Protein AF-A0ABD4A9S3-F1 (afdb_monomer)

pLDDT: mean 77.36, std 16.0, range [39.5, 95.5]

Mean predicted aligned error: 15.4 Å

Secondary structure (DSSP, 8-state):
-HHHHHHHHHHHHHHHHHHHHHHS-TTEETTEE--HHHHT-HHHHHHHHHHHHHHHHHHHHHHHHHHHHHTTS-HHHHHHHHHHHHHHHHHHHHHHHHHHHHHHHHHHHHTTTTGGG-S-----GGGTT------THHHHHHHHHHHHHHHHHHHTGGGS-GGGSSS--

Radius of gyration: 25.05 Å; Cα contacts (8 Å, |Δi|>4): 69; chains: 1; bounding box: 58×31×71 Å

Sequence (169 aa):
MIYISMLLIFLPLVLITAITPYITRKTESFGITIPSDVYQHPTIAGFRKKYAFQSGLAGVLILVILGIAAGFTTDYLWTILYTVGIFVYILVAFIIYFQFHKKMKQLKEKENWKSKKKEVVAVDLSFYNKKLTYSNGWFLLPFIITVFSLLWTFWNYDRMPENYLCIIH

Structure (mmCIF, N/CA/C/O backbone):
data_AF-A0ABD4A9S3-F1
#
_entry.id   AF-A0ABD4A9S3-F1
#
loop_
_atom_site.group_PDB
_atom_site.id
_atom_site.type_symbol
_atom_site.label_atom_id
_atom_site.label_alt_id
_atom_site.label_comp_id
_atom_site.label_asym_id
_atom_site.label_entity_id
_atom_site.label_seq_id
_atom_site.pdbx_PDB_ins_code
_atom_site.Cartn_x
_atom_site.Cartn_y
_atom_site.Cartn_z
_atom_site.occupancy
_atom_site.B_iso_or_equiv
_atom_site.auth_seq_id
_atom_site.auth_comp_id
_atom_site.auth_asym_id
_atom_site.auth_atom_id
_atom_site.pdbx_PDB_model_num
ATOM 1 N N . MET A 1 1 ? 13.890 8.914 -17.029 1.00 80.31 1 MET A N 1
ATOM 2 C CA . MET A 1 1 ? 12.412 8.862 -17.101 1.00 80.31 1 MET A CA 1
ATOM 3 C C . MET A 1 1 ? 11.827 7.740 -16.245 1.00 80.31 1 MET A C 1
ATOM 5 O O . MET A 1 1 ? 10.991 8.039 -15.405 1.00 80.31 1 MET A O 1
ATOM 9 N N . ILE A 1 2 ? 12.316 6.499 -16.366 1.00 85.94 2 ILE A N 1
ATOM 10 C CA . ILE A 1 2 ? 11.756 5.307 -15.695 1.00 85.94 2 ILE A CA 1
ATOM 11 C C . ILE A 1 2 ? 11.619 5.419 -14.161 1.00 85.94 2 ILE A C 1
ATOM 13 O O . ILE A 1 2 ? 10.562 5.131 -13.604 1.00 85.94 2 ILE A O 1
ATOM 17 N N . TYR A 1 3 ? 12.640 5.946 -13.475 1.00 88.62 3 TYR A N 1
ATOM 18 C CA . TYR A 1 3 ? 12.617 6.146 -12.019 1.00 88.62 3 TYR A CA 1
ATOM 19 C C . TYR A 1 3 ? 11.593 7.197 -11.573 1.00 88.62 3 TYR A C 1
ATOM 21 O O . TYR A 1 3 ? 10.986 7.060 -10.513 1.00 88.62 3 TYR A O 1
ATOM 29 N N . ILE A 1 4 ? 11.370 8.230 -12.394 1.00 90.00 4 ILE A N 1
ATOM 30 C CA . ILE A 1 4 ? 10.406 9.297 -12.096 1.00 90.00 4 ILE A CA 1
ATOM 31 C C . ILE A 1 4 ? 8.988 8.735 -12.194 1.00 90.00 4 ILE A C 1
ATOM 33 O O . ILE A 1 4 ? 8.214 8.886 -11.253 1.00 90.00 4 ILE A O 1
ATOM 37 N N . SER A 1 5 ? 8.663 8.027 -13.282 1.00 87.06 5 SER A N 1
ATOM 38 C CA . SER A 1 5 ? 7.358 7.370 -13.437 1.00 87.06 5 SER A CA 1
ATOM 39 C C . SER A 1 5 ? 7.108 6.316 -12.356 1.00 87.06 5 SER A C 1
ATOM 41 O O . SER A 1 5 ? 6.004 6.244 -11.820 1.00 87.06 5 SER A O 1
ATOM 43 N N . MET A 1 6 ? 8.142 5.551 -11.983 1.00 89.44 6 MET A N 1
ATOM 44 C CA . MET A 1 6 ? 8.068 4.551 -10.915 1.00 89.44 6 MET A CA 1
ATOM 45 C C . MET A 1 6 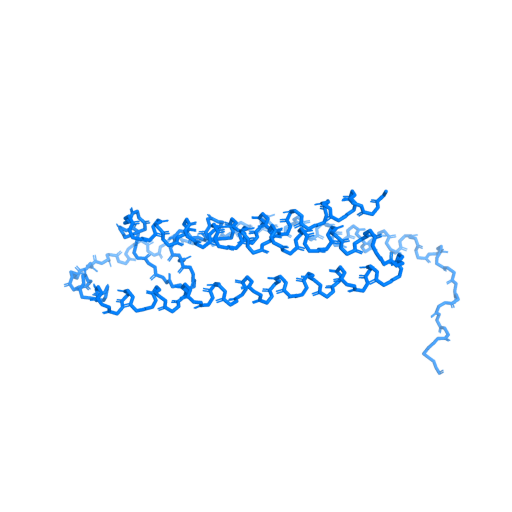? 7.635 5.180 -9.588 1.00 89.44 6 MET A C 1
ATOM 47 O O . MET A 1 6 ? 6.685 4.708 -8.963 1.00 89.44 6 MET A O 1
ATOM 51 N N . LEU A 1 7 ? 8.321 6.249 -9.169 1.00 91.88 7 LEU A N 1
ATOM 52 C CA . LEU A 1 7 ? 8.025 6.946 -7.919 1.00 91.88 7 LEU A CA 1
ATOM 53 C C . LEU A 1 7 ? 6.665 7.640 -7.971 1.00 91.88 7 LEU A C 1
ATOM 55 O O . LEU A 1 7 ? 5.904 7.542 -7.013 1.00 91.88 7 LEU A O 1
ATOM 59 N N . LEU A 1 8 ? 6.338 8.289 -9.090 1.00 92.44 8 LEU A N 1
ATOM 60 C CA . LEU A 1 8 ? 5.096 9.043 -9.238 1.00 92.44 8 LEU A CA 1
ATOM 61 C C . LEU A 1 8 ? 3.849 8.159 -9.095 1.00 92.44 8 LEU A C 1
ATOM 63 O O . LEU A 1 8 ? 2.854 8.608 -8.538 1.00 92.44 8 LEU A O 1
ATOM 67 N N . ILE A 1 9 ? 3.901 6.913 -9.570 1.00 90.94 9 ILE A N 1
ATOM 68 C CA . ILE A 1 9 ? 2.759 5.988 -9.527 1.00 90.94 9 ILE A CA 1
ATOM 69 C C . ILE A 1 9 ? 2.772 5.146 -8.245 1.00 90.94 9 ILE A C 1
ATOM 71 O O . ILE A 1 9 ? 1.739 4.975 -7.594 1.00 90.94 9 ILE A O 1
ATOM 75 N N . PHE A 1 10 ? 3.935 4.622 -7.850 1.00 91.75 10 PHE A N 1
ATOM 76 C CA . PHE A 1 10 ? 4.009 3.662 -6.748 1.00 91.75 10 PHE A CA 1
ATOM 77 C C . PHE A 1 10 ? 3.960 4.334 -5.372 1.00 91.75 10 PHE A C 1
ATOM 79 O O . PHE A 1 10 ? 3.383 3.784 -4.436 1.00 91.75 10 PHE A O 1
ATOM 86 N N . LEU A 1 11 ? 4.533 5.533 -5.224 1.00 90.94 11 LEU A N 1
ATOM 87 C CA . LEU A 1 11 ? 4.555 6.221 -3.934 1.00 90.94 11 LEU A CA 1
ATOM 88 C C . LEU A 1 11 ? 3.137 6.579 -3.448 1.00 90.94 11 LEU A C 1
ATOM 90 O O . LEU A 1 11 ? 2.819 6.230 -2.308 1.00 90.94 11 LEU A O 1
ATOM 94 N N . PRO A 1 12 ? 2.245 7.184 -4.264 1.00 92.38 12 PRO A N 1
ATOM 95 C CA . PRO A 1 12 ? 0.865 7.423 -3.848 1.00 92.38 12 PRO A CA 1
ATOM 96 C C . PRO A 1 12 ? 0.120 6.134 -3.506 1.00 92.38 12 PRO A C 1
ATOM 98 O O . PRO A 1 12 ? -0.638 6.120 -2.540 1.00 92.38 12 PRO A O 1
ATOM 101 N N . LEU A 1 13 ? 0.367 5.045 -4.244 1.00 92.12 13 LEU A N 1
ATOM 102 C CA . LEU A 1 13 ? -0.234 3.742 -3.963 1.00 92.12 13 LEU A CA 1
ATOM 103 C C . LEU A 1 13 ? 0.119 3.268 -2.547 1.00 92.12 13 LEU A C 1
ATOM 105 O O . LEU A 1 13 ? -0.780 2.941 -1.775 1.00 92.12 13 LEU A O 1
ATOM 109 N N . VAL A 1 14 ? 1.407 3.294 -2.185 1.00 92.00 14 VAL A N 1
ATOM 110 C CA . VAL A 1 14 ? 1.883 2.901 -0.847 1.00 92.00 14 VAL A CA 1
ATOM 111 C C . VAL A 1 14 ? 1.353 3.835 0.245 1.00 92.00 14 VAL A C 1
ATOM 113 O O . VAL A 1 14 ? 1.012 3.391 1.341 1.00 92.00 14 VAL A O 1
ATOM 116 N N . LEU A 1 15 ? 1.267 5.138 -0.032 1.00 90.88 15 LEU A N 1
ATOM 117 C CA . LEU A 1 15 ? 0.734 6.109 0.924 1.00 90.88 15 LEU A CA 1
ATOM 118 C C . LEU A 1 15 ? -0.757 5.875 1.189 1.00 90.88 15 LEU A C 1
ATOM 120 O O . LEU A 1 15 ? -1.175 5.822 2.346 1.00 90.88 15 LEU A O 1
ATOM 124 N N . ILE A 1 16 ? -1.560 5.684 0.140 1.00 89.12 16 ILE A N 1
ATOM 125 C CA . ILE A 1 16 ? -3.002 5.447 0.267 1.00 89.12 16 ILE A CA 1
ATOM 126 C C . ILE A 1 16 ? -3.267 4.162 1.061 1.00 89.12 16 ILE A C 1
ATOM 128 O O . ILE A 1 16 ? -4.058 4.178 2.009 1.00 89.12 16 ILE A O 1
ATOM 132 N N . THR A 1 17 ? -2.578 3.062 0.749 1.00 86.25 17 THR A N 1
ATOM 133 C CA . THR A 1 17 ? -2.739 1.782 1.463 1.00 86.25 17 THR A CA 1
ATOM 134 C C . THR A 1 17 ? -2.271 1.863 2.919 1.00 86.25 17 THR A C 1
ATOM 136 O O . THR A 1 17 ? -2.921 1.293 3.799 1.00 86.25 17 THR A O 1
ATOM 139 N N . ALA A 1 18 ? -1.192 2.600 3.210 1.00 86.62 18 ALA A N 1
ATOM 140 C CA . ALA A 1 18 ? -0.679 2.777 4.569 1.00 86.62 18 ALA A CA 1
ATOM 141 C C . ALA A 1 18 ? -1.590 3.660 5.438 1.00 86.62 18 ALA A C 1
ATOM 143 O O . ALA A 1 18 ? -1.747 3.391 6.633 1.00 86.62 18 ALA A O 1
ATOM 144 N N . ILE A 1 19 ? -2.216 4.686 4.849 1.00 85.44 19 ILE A N 1
ATOM 145 C CA . ILE A 1 19 ? -3.111 5.622 5.549 1.00 85.44 19 ILE A CA 1
ATOM 146 C C . ILE A 1 19 ? -4.567 5.108 5.566 1.00 85.44 19 ILE A C 1
ATOM 148 O O . ILE A 1 19 ? -5.373 5.562 6.375 1.00 85.44 19 ILE A O 1
ATOM 152 N N . THR A 1 20 ? -4.909 4.084 4.775 1.00 84.06 20 THR A N 1
ATOM 153 C CA . THR A 1 20 ? -6.233 3.420 4.755 1.00 84.06 20 THR A CA 1
ATOM 154 C C . THR A 1 20 ? -6.883 3.206 6.140 1.00 84.06 20 THR A C 1
ATOM 156 O O . THR A 1 20 ? -8.046 3.592 6.305 1.00 84.06 20 THR A O 1
ATOM 159 N N . PRO A 1 21 ? -6.203 2.674 7.182 1.00 75.25 21 PRO A N 1
ATOM 160 C CA . PRO A 1 21 ? -6.815 2.492 8.508 1.00 75.25 21 PRO A CA 1
ATOM 161 C C . PRO A 1 21 ? -7.103 3.799 9.270 1.00 75.25 21 PRO A C 1
ATOM 163 O O . PRO A 1 21 ? -7.759 3.763 10.310 1.00 75.25 21 PRO A O 1
ATOM 166 N N . TYR A 1 22 ? -6.590 4.937 8.800 1.00 72.00 22 TYR A N 1
ATOM 167 C CA . TYR A 1 22 ? -6.860 6.270 9.342 1.00 72.00 22 TYR A CA 1
ATOM 168 C C . TYR A 1 22 ? -7.947 7.012 8.554 1.00 72.00 22 TYR A C 1
ATOM 170 O O . TYR A 1 22 ? -8.634 7.851 9.131 1.00 72.00 22 TYR A O 1
ATOM 178 N N . ILE A 1 23 ? -8.110 6.693 7.263 1.00 69.62 23 ILE A N 1
ATOM 179 C CA . ILE A 1 23 ? -9.169 7.244 6.399 1.00 69.62 23 ILE A CA 1
ATOM 180 C C . ILE A 1 23 ? -10.500 6.525 6.644 1.00 69.62 23 ILE A C 1
ATOM 182 O O . ILE A 1 23 ? -11.561 7.148 6.609 1.00 69.62 23 ILE A O 1
ATOM 186 N N . THR A 1 24 ? -10.454 5.220 6.929 1.00 67.69 24 THR A N 1
ATOM 187 C CA . THR A 1 24 ? -11.654 4.431 7.240 1.00 67.69 24 THR A CA 1
ATOM 188 C C . THR A 1 24 ? -12.335 4.980 8.500 1.00 67.69 24 THR A C 1
ATOM 190 O O . THR A 1 24 ? -11.669 5.387 9.456 1.00 67.69 24 THR A O 1
ATOM 193 N N . ARG A 1 25 ? -13.677 5.024 8.495 1.00 58.16 25 ARG A N 1
ATOM 194 C CA . ARG A 1 25 ? -14.496 5.590 9.581 1.00 58.16 25 ARG A CA 1
ATOM 195 C C . ARG A 1 25 ? -14.036 5.082 10.950 1.00 58.16 25 ARG A C 1
ATOM 197 O O . ARG A 1 25 ? -13.868 3.888 11.152 1.00 58.16 25 ARG A O 1
ATOM 204 N N . LYS A 1 26 ? -13.935 5.986 11.933 1.00 59.12 26 LYS A N 1
ATOM 205 C CA . LYS A 1 26 ? -13.454 5.685 13.301 1.00 59.12 26 LYS A CA 1
ATOM 206 C C . LYS A 1 26 ? -14.233 4.559 14.004 1.00 59.12 26 LYS A C 1
ATOM 208 O O . LYS A 1 26 ? -13.702 3.902 14.890 1.00 59.12 26 LYS A O 1
ATOM 213 N N . THR A 1 27 ? -15.483 4.334 13.610 1.00 58.25 27 THR A N 1
ATOM 214 C CA . THR A 1 27 ? -16.358 3.281 14.144 1.00 58.25 27 THR A CA 1
ATOM 215 C C . THR A 1 27 ? -16.107 1.902 13.528 1.00 58.25 27 THR A C 1
ATOM 217 O O . THR A 1 27 ? -16.643 0.919 14.032 1.00 58.25 27 THR A O 1
ATOM 220 N N . GLU A 1 28 ? -15.293 1.808 12.473 1.00 59.34 28 GLU A N 1
ATOM 221 C CA . GLU A 1 28 ? -14.951 0.581 11.750 1.00 59.34 28 GLU A CA 1
ATOM 222 C C . GLU A 1 28 ? -13.433 0.486 11.572 1.00 59.34 28 GLU A C 1
ATOM 224 O O . GLU A 1 28 ? -12.846 1.037 10.644 1.00 59.34 28 GLU A O 1
ATOM 229 N N . SER A 1 29 ? -12.768 -0.232 12.475 1.00 68.12 29 SER A N 1
ATOM 230 C CA . SER A 1 29 ? -11.331 -0.482 12.353 1.00 68.12 29 SER A CA 1
ATOM 231 C C . SER A 1 29 ? -11.122 -1.866 11.756 1.00 68.12 29 SER A C 1
ATOM 233 O O . SER A 1 29 ? -11.600 -2.856 12.310 1.00 68.12 29 SER A O 1
ATOM 235 N N . PHE A 1 30 ? -10.425 -1.939 10.618 1.00 70.56 30 PHE A N 1
ATOM 236 C CA . PHE A 1 30 ? -10.155 -3.191 9.896 1.00 70.56 30 PHE A CA 1
ATOM 237 C C . PHE A 1 30 ? -11.423 -4.024 9.618 1.00 70.56 30 PHE A C 1
ATOM 239 O O . PHE A 1 30 ? -11.415 -5.242 9.780 1.00 70.56 30 PHE A O 1
ATOM 246 N N . GLY A 1 31 ? -12.540 -3.374 9.270 1.00 68.00 31 GLY A N 1
ATOM 247 C CA . GLY A 1 31 ? -13.818 -4.051 9.005 1.00 68.00 31 GLY A CA 1
ATOM 248 C C . GLY A 1 31 ? -14.521 -4.601 10.253 1.00 68.00 31 GLY A C 1
ATOM 249 O O . GLY A 1 31 ? -15.449 -5.397 10.141 1.00 68.00 31 GLY A O 1
ATOM 250 N N . ILE A 1 32 ? -14.083 -4.209 11.455 1.00 69.31 32 ILE A N 1
ATOM 251 C CA . ILE A 1 32 ? -14.718 -4.583 12.720 1.00 69.31 32 ILE A CA 1
ATOM 252 C C . ILE A 1 32 ? -15.279 -3.331 13.380 1.00 69.31 32 ILE A C 1
ATOM 254 O O . ILE A 1 32 ? -14.552 -2.372 13.633 1.00 69.31 32 ILE A O 1
ATOM 258 N N . THR A 1 33 ? -16.575 -3.357 13.694 1.00 70.19 33 THR A N 1
ATOM 259 C CA . THR A 1 33 ? -17.222 -2.281 14.448 1.00 70.19 33 THR A CA 1
ATOM 260 C C . THR A 1 33 ? -16.678 -2.229 15.873 1.00 70.19 33 THR A C 1
ATOM 262 O O . THR A 1 33 ? -16.719 -3.243 16.586 1.00 70.19 33 THR A O 1
ATOM 265 N N . ILE A 1 34 ? -16.192 -1.054 16.278 1.00 68.62 34 ILE A N 1
ATOM 266 C CA . ILE A 1 34 ? -15.595 -0.794 17.597 1.00 68.62 34 ILE A CA 1
ATOM 267 C C . ILE A 1 34 ? -16.394 0.306 18.300 1.00 68.62 34 ILE A C 1
ATOM 269 O O . ILE A 1 34 ? -16.742 1.293 17.645 1.00 68.62 34 ILE A O 1
ATOM 273 N N . PRO A 1 35 ? -16.680 0.175 19.611 1.00 66.44 35 PRO A N 1
ATOM 274 C CA . PRO A 1 35 ? -17.248 1.273 20.386 1.00 66.44 35 PRO A CA 1
ATOM 275 C C . PRO A 1 35 ? -16.333 2.505 20.338 1.00 66.44 35 PRO A C 1
ATOM 277 O O . PRO A 1 35 ? -15.106 2.372 20.383 1.00 66.44 35 PRO A O 1
ATOM 280 N N . SER A 1 36 ? -16.916 3.704 20.296 1.00 64.75 36 SER A N 1
ATOM 281 C CA . SER A 1 36 ? -16.177 4.979 20.311 1.00 64.75 36 SER A CA 1
ATOM 282 C C . SER A 1 36 ? -15.178 5.070 21.465 1.00 64.75 36 SER A C 1
ATOM 284 O O . SER A 1 36 ? -14.074 5.580 21.284 1.00 64.75 36 SER A O 1
ATOM 286 N N . ASP A 1 37 ? -15.531 4.489 22.609 1.00 64.62 37 ASP A N 1
ATOM 287 C CA . ASP A 1 37 ? -14.768 4.568 23.858 1.00 64.62 37 ASP A CA 1
ATOM 288 C C . ASP A 1 37 ? -13.486 3.724 23.812 1.00 64.62 37 ASP A C 1
ATOM 290 O O . ASP A 1 37 ? -12.520 3.990 24.522 1.00 64.62 37 ASP A O 1
ATOM 294 N N . VAL A 1 38 ? -13.443 2.720 22.929 1.00 66.81 38 VAL A N 1
ATOM 295 C CA . VAL A 1 38 ? -12.284 1.834 22.754 1.00 66.81 38 VAL A CA 1
ATOM 296 C C . VAL A 1 38 ? -11.420 2.291 21.572 1.00 66.81 38 VAL A C 1
ATOM 298 O O . VAL A 1 38 ? -10.262 1.903 21.472 1.00 66.81 38 VAL A O 1
ATOM 301 N N . TYR A 1 39 ? -11.907 3.185 20.703 1.00 66.31 39 TYR A N 1
ATOM 302 C CA . TYR A 1 39 ? -11.139 3.687 19.553 1.00 66.31 39 TYR A CA 1
ATOM 303 C C . TYR A 1 39 ? -9.813 4.361 19.950 1.00 66.31 39 TYR A C 1
ATOM 305 O O . TYR A 1 39 ? -8.812 4.250 19.233 1.00 66.31 39 TYR A O 1
ATOM 313 N N . GLN A 1 40 ? -9.796 5.047 21.096 1.00 67.69 40 GLN A N 1
ATOM 314 C CA . GLN A 1 40 ? -8.595 5.685 21.642 1.00 67.69 40 GLN A CA 1
ATOM 315 C C . GLN A 1 40 ? -7.723 4.730 22.469 1.00 67.69 40 GLN A C 1
ATOM 317 O O . GLN A 1 40 ? -6.643 5.123 22.904 1.00 67.69 40 GLN A O 1
ATOM 322 N N . HIS A 1 41 ? -8.142 3.474 22.661 1.00 76.06 41 HIS A N 1
ATOM 323 C CA . HIS A 1 41 ? -7.383 2.524 23.461 1.00 76.06 41 HIS A CA 1
ATOM 324 C C . HIS A 1 41 ? -5.983 2.311 22.852 1.00 76.06 41 HIS A C 1
ATOM 326 O O . HIS A 1 41 ? -5.870 2.045 21.643 1.00 76.06 41 HIS A O 1
ATOM 332 N N . PRO A 1 42 ? -4.905 2.380 23.659 1.00 74.75 42 PRO A N 1
ATOM 333 C CA . PRO A 1 42 ? -3.525 2.338 23.169 1.00 74.75 42 PRO A CA 1
ATOM 334 C C . PRO A 1 42 ? -3.222 1.088 22.331 1.00 74.75 42 PRO A C 1
ATOM 336 O O . PRO A 1 42 ? -2.474 1.155 21.356 1.00 74.75 42 PRO A O 1
ATOM 339 N N . THR A 1 43 ? -3.874 -0.039 22.626 1.00 76.06 43 THR A N 1
ATOM 340 C CA . THR A 1 43 ? -3.765 -1.291 21.855 1.00 76.06 43 THR A CA 1
ATOM 341 C C . THR A 1 43 ? -4.213 -1.140 20.395 1.00 76.06 43 THR A C 1
ATOM 343 O O . THR A 1 43 ? -3.519 -1.590 19.483 1.00 76.06 43 THR A O 1
ATOM 346 N N . ILE A 1 44 ? -5.343 -0.468 20.146 1.00 77.38 44 ILE A N 1
ATOM 347 C CA . ILE A 1 44 ? -5.911 -0.302 18.796 1.00 77.38 44 ILE A CA 1
ATOM 348 C C . ILE A 1 44 ? -5.137 0.767 18.018 1.00 77.38 44 ILE A C 1
ATOM 350 O O . ILE A 1 44 ? -4.884 0.614 16.820 1.00 77.38 44 ILE A O 1
ATOM 354 N N . ALA A 1 45 ? -4.690 1.829 18.694 1.00 78.62 45 ALA A N 1
ATOM 355 C CA . ALA A 1 45 ? -3.744 2.784 18.121 1.00 78.62 45 ALA A CA 1
ATOM 356 C C . ALA A 1 45 ? -2.424 2.098 17.710 1.00 78.62 45 ALA A C 1
ATOM 358 O O . ALA A 1 45 ? -1.926 2.325 16.605 1.00 78.62 45 ALA A O 1
ATOM 359 N N . GLY A 1 46 ? -1.913 1.191 18.549 1.00 82.12 46 GLY A N 1
ATOM 360 C CA . GLY A 1 46 ? -0.719 0.396 18.272 1.00 82.12 46 GLY A CA 1
ATOM 361 C C . GLY A 1 46 ? -0.866 -0.512 17.051 1.00 82.12 46 GLY A C 1
ATOM 362 O O . GLY A 1 46 ? 0.056 -0.595 16.240 1.00 82.12 46 GLY A O 1
ATOM 363 N N . PHE A 1 47 ? -2.021 -1.154 16.862 1.00 84.19 47 PHE A N 1
ATOM 364 C CA . PHE A 1 47 ? -2.268 -1.978 15.676 1.00 84.19 47 PHE A CA 1
ATOM 365 C C . PHE A 1 47 ? -2.290 -1.175 14.377 1.00 84.19 47 PHE A C 1
ATOM 367 O O . PHE A 1 47 ? -1.691 -1.614 13.398 1.00 84.19 47 PHE A O 1
ATOM 374 N N . ARG A 1 48 ? -2.874 0.027 14.375 1.00 83.00 48 ARG A N 1
ATOM 375 C CA . ARG A 1 48 ? -2.845 0.915 13.201 1.00 83.00 48 ARG A CA 1
ATOM 376 C C . ARG A 1 48 ? -1.430 1.362 12.853 1.00 83.00 48 ARG A C 1
ATOM 378 O O . ARG A 1 48 ? -1.033 1.268 11.695 1.00 83.00 48 ARG A O 1
ATOM 385 N N . LYS A 1 49 ? -0.643 1.755 13.861 1.00 85.69 49 LYS A N 1
ATOM 386 C CA . LYS A 1 49 ? 0.760 2.147 13.662 1.00 85.69 49 LYS A CA 1
ATOM 387 C C . LYS A 1 49 ? 1.596 0.983 13.128 1.00 85.69 49 LYS A C 1
ATOM 389 O O . LYS A 1 49 ? 2.368 1.167 12.194 1.00 85.69 49 LYS A O 1
ATOM 394 N N . LYS A 1 50 ? 1.416 -0.222 13.684 1.00 88.62 50 LYS A N 1
ATOM 395 C CA . LYS A 1 50 ? 2.106 -1.433 13.210 1.00 88.62 50 LYS A CA 1
ATOM 396 C C . LYS A 1 50 ? 1.698 -1.803 11.785 1.00 88.62 50 LYS A C 1
ATOM 398 O O . LYS A 1 50 ? 2.576 -2.133 11.000 1.00 88.62 50 LYS A O 1
ATOM 403 N N . TYR A 1 51 ? 0.414 -1.710 11.439 1.00 89.12 51 TYR A N 1
ATOM 404 C CA . TYR A 1 51 ? -0.053 -1.932 10.070 1.00 89.12 51 TYR A CA 1
ATOM 405 C C . TYR A 1 51 ? 0.571 -0.933 9.090 1.00 89.12 51 TYR A C 1
ATOM 407 O O . TYR A 1 51 ? 1.103 -1.348 8.062 1.00 89.12 51 TYR A O 1
ATOM 415 N N . ALA A 1 52 ? 0.538 0.365 9.411 1.00 88.56 52 ALA A N 1
ATOM 416 C CA . ALA A 1 52 ? 1.084 1.406 8.543 1.00 88.56 52 ALA A CA 1
ATOM 417 C C . ALA A 1 52 ? 2.595 1.222 8.352 1.00 88.56 52 ALA A C 1
ATOM 419 O O . ALA A 1 52 ? 3.091 1.298 7.232 1.00 88.56 52 ALA A O 1
ATOM 420 N N . PHE A 1 53 ? 3.309 0.885 9.431 1.00 91.06 53 PHE A N 1
ATOM 421 C CA . PHE A 1 53 ? 4.734 0.578 9.376 1.00 91.06 53 PHE A CA 1
ATOM 422 C C . PHE A 1 53 ? 5.031 -0.671 8.536 1.00 91.06 53 PHE A C 1
ATOM 424 O O . PHE A 1 53 ? 5.894 -0.619 7.671 1.00 91.06 53 PHE A O 1
ATOM 431 N N . GLN A 1 54 ? 4.309 -1.778 8.740 1.00 90.75 54 GLN A N 1
ATOM 432 C CA . GLN A 1 54 ? 4.526 -3.017 7.982 1.00 90.75 54 GLN A CA 1
ATOM 433 C C . GLN A 1 54 ? 4.183 -2.862 6.497 1.00 90.75 54 GLN A C 1
ATOM 435 O O . GLN A 1 54 ? 4.946 -3.312 5.647 1.00 90.75 54 GLN A O 1
ATOM 440 N N . SER A 1 55 ? 3.076 -2.190 6.178 1.00 90.00 55 SER A N 1
ATOM 441 C CA . SER A 1 55 ? 2.649 -1.952 4.793 1.00 90.00 55 SER A CA 1
ATOM 442 C C . SER A 1 55 ? 3.574 -0.967 4.076 1.00 90.00 55 SER A C 1
ATOM 444 O O . SER A 1 55 ? 3.884 -1.157 2.900 1.00 90.00 55 SER A O 1
ATOM 446 N N . GLY A 1 56 ? 4.052 0.060 4.787 1.00 90.56 56 GLY A N 1
ATOM 447 C CA . GLY A 1 56 ? 5.053 0.997 4.281 1.00 90.56 56 GLY A CA 1
ATOM 448 C C . GLY A 1 56 ? 6.404 0.321 4.053 1.00 90.56 56 GLY A C 1
ATOM 449 O O . GLY A 1 56 ? 6.975 0.458 2.977 1.00 90.56 56 GLY A O 1
ATOM 450 N N . LEU A 1 57 ? 6.879 -0.477 5.015 1.00 93.88 57 LEU A N 1
ATOM 451 C CA . LEU A 1 57 ? 8.126 -1.234 4.891 1.00 93.88 57 LEU A CA 1
ATOM 452 C C . LEU A 1 57 ? 8.074 -2.216 3.713 1.00 93.88 57 LEU A C 1
ATOM 454 O O . LEU A 1 57 ? 9.015 -2.266 2.928 1.00 93.88 57 LEU A O 1
ATOM 458 N N . ALA A 1 58 ? 6.964 -2.941 3.544 1.00 93.38 58 ALA A N 1
ATOM 459 C CA . ALA A 1 58 ? 6.758 -3.810 2.386 1.00 93.38 58 ALA A CA 1
ATOM 460 C C . ALA A 1 58 ? 6.809 -3.026 1.061 1.00 93.38 58 ALA A C 1
ATOM 462 O O . ALA A 1 58 ? 7.437 -3.476 0.105 1.00 93.38 58 ALA A O 1
ATOM 463 N N . GLY A 1 59 ? 6.205 -1.833 1.020 1.00 93.00 59 GLY A N 1
ATOM 464 C CA . GLY A 1 59 ? 6.260 -0.946 -0.144 1.00 93.00 59 GLY A CA 1
ATOM 465 C C . GLY A 1 59 ? 7.680 -0.471 -0.462 1.00 93.00 59 GLY A C 1
ATOM 466 O O . GLY A 1 59 ? 8.098 -0.530 -1.615 1.00 93.00 59 GLY A O 1
ATOM 467 N N . VAL A 1 60 ? 8.448 -0.065 0.554 1.00 93.75 60 VAL A N 1
ATOM 468 C CA . VAL A 1 60 ? 9.853 0.351 0.394 1.00 93.75 60 VAL A CA 1
ATOM 469 C C . VAL A 1 60 ? 10.718 -0.804 -0.108 1.00 93.75 60 VAL A C 1
ATOM 471 O O . VAL A 1 60 ? 11.510 -0.609 -1.024 1.00 93.75 60 VAL A O 1
ATOM 474 N N . LEU A 1 61 ? 10.548 -2.013 0.433 1.00 95.06 61 LEU A N 1
ATOM 475 C CA . LEU A 1 61 ? 11.299 -3.188 -0.019 1.00 95.06 61 LEU A CA 1
ATOM 476 C C . LEU A 1 61 ? 11.035 -3.496 -1.496 1.00 95.06 61 LEU A C 1
ATOM 478 O O . LEU A 1 61 ? 11.980 -3.698 -2.256 1.00 95.06 61 LEU A O 1
ATOM 482 N N . ILE A 1 62 ? 9.770 -3.474 -1.921 1.00 93.38 62 ILE A N 1
ATOM 483 C CA . ILE A 1 62 ? 9.408 -3.704 -3.326 1.00 93.38 62 ILE A CA 1
ATOM 484 C C . ILE A 1 62 ? 9.959 -2.589 -4.224 1.00 93.38 62 ILE A C 1
ATOM 486 O O . ILE A 1 62 ? 10.503 -2.889 -5.283 1.00 93.38 62 ILE A O 1
ATOM 490 N N . LEU A 1 63 ? 9.904 -1.325 -3.790 1.00 92.88 63 LEU A N 1
ATOM 491 C CA . LEU A 1 63 ? 10.513 -0.207 -4.521 1.00 92.88 63 LEU A CA 1
ATOM 492 C C . LEU A 1 63 ? 12.016 -0.385 -4.727 1.00 92.88 63 LEU A C 1
ATOM 494 O O . LEU A 1 63 ? 12.506 -0.148 -5.827 1.00 92.88 63 LEU A O 1
ATOM 498 N N . VAL A 1 64 ? 12.744 -0.802 -3.690 1.00 93.56 64 VAL A N 1
ATOM 499 C CA . VAL A 1 64 ? 14.192 -1.034 -3.781 1.00 93.56 64 VAL A CA 1
ATOM 500 C C . VAL A 1 64 ? 14.487 -2.171 -4.758 1.00 93.56 64 VAL A C 1
ATOM 502 O O . VAL A 1 64 ? 15.348 -2.018 -5.620 1.00 93.56 64 VAL A O 1
ATOM 505 N N . ILE A 1 65 ? 13.737 -3.274 -4.687 1.00 93.56 65 ILE A N 1
ATOM 506 C CA . ILE A 1 65 ? 13.892 -4.414 -5.604 1.00 93.56 65 ILE A CA 1
ATOM 507 C C . ILE A 1 65 ? 13.637 -3.988 -7.058 1.00 93.56 65 ILE A C 1
ATOM 509 O O . ILE A 1 65 ? 14.450 -4.281 -7.933 1.00 93.56 65 ILE A O 1
ATOM 513 N N . LEU A 1 66 ? 12.545 -3.262 -7.321 1.00 92.56 66 LEU A N 1
ATOM 514 C CA . LEU A 1 66 ? 12.199 -2.780 -8.664 1.00 92.56 66 LEU A CA 1
ATOM 515 C C . LEU A 1 66 ? 13.185 -1.722 -9.179 1.00 92.56 66 LEU A C 1
ATOM 517 O O . LEU A 1 66 ? 13.477 -1.686 -10.376 1.00 92.56 66 LEU A O 1
ATOM 521 N N . GLY A 1 67 ? 13.720 -0.888 -8.284 1.00 91.94 67 GLY A N 1
ATOM 522 C CA . GLY A 1 67 ? 14.747 0.101 -8.599 1.00 91.94 67 GLY A CA 1
ATOM 523 C C . GLY A 1 67 ? 16.082 -0.539 -8.976 1.00 91.94 67 GLY A C 1
ATOM 524 O O . GLY A 1 67 ? 16.699 -0.114 -9.947 1.00 91.94 67 GLY A O 1
ATOM 525 N N . ILE A 1 68 ? 16.500 -1.593 -8.266 1.00 92.44 68 ILE A N 1
ATOM 526 C CA . ILE A 1 68 ? 17.692 -2.377 -8.624 1.00 92.44 68 ILE A CA 1
ATOM 527 C C . ILE A 1 68 ? 17.458 -3.089 -9.959 1.00 92.44 68 ILE A C 1
ATOM 529 O O . ILE A 1 68 ? 18.299 -2.995 -10.849 1.00 92.44 68 ILE A O 1
ATOM 533 N N . ALA A 1 69 ? 16.305 -3.744 -10.133 1.00 91.38 69 ALA A N 1
ATOM 534 C CA . ALA A 1 69 ? 15.965 -4.446 -11.370 1.00 91.38 69 ALA A CA 1
ATOM 535 C C . ALA A 1 69 ? 16.011 -3.519 -12.598 1.00 91.38 69 ALA A C 1
ATOM 537 O O . ALA A 1 69 ? 16.503 -3.933 -13.643 1.00 91.38 69 ALA A O 1
ATOM 538 N N . ALA A 1 70 ? 15.606 -2.250 -12.451 1.00 90.25 70 ALA A N 1
ATOM 539 C CA . ALA A 1 70 ? 15.672 -1.240 -13.511 1.00 90.25 70 ALA A CA 1
ATOM 540 C C . ALA A 1 70 ? 17.068 -1.058 -14.124 1.00 90.25 70 ALA A C 1
ATOM 542 O O . ALA A 1 70 ? 17.168 -0.725 -15.300 1.00 90.25 70 ALA A O 1
ATOM 543 N N . GLY A 1 71 ? 18.139 -1.278 -13.354 1.00 89.69 71 GLY A N 1
ATOM 544 C CA . GLY A 1 71 ? 19.514 -1.161 -13.846 1.00 89.69 71 GLY A CA 1
ATOM 545 C C . GLY A 1 71 ? 20.004 -2.364 -14.658 1.00 89.69 71 GLY A C 1
ATOM 546 O O . GLY A 1 71 ? 20.993 -2.240 -15.374 1.00 89.69 71 GLY A O 1
ATOM 547 N N . PHE A 1 72 ? 19.332 -3.516 -14.559 1.00 90.50 72 PHE A N 1
ATOM 548 C CA . PHE A 1 72 ? 19.777 -4.784 -15.155 1.00 90.50 72 PHE A CA 1
ATOM 549 C C . PHE A 1 72 ? 18.834 -5.325 -16.240 1.00 90.50 72 PHE A C 1
ATOM 551 O O . PHE A 1 72 ? 19.125 -6.358 -16.842 1.00 90.50 72 PHE A O 1
ATOM 558 N N . THR A 1 73 ? 17.705 -4.663 -16.495 1.00 90.88 73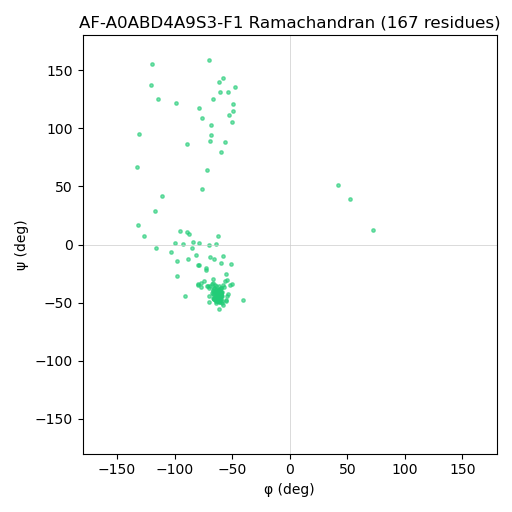 THR A N 1
ATOM 559 C CA . THR A 1 73 ? 16.670 -5.134 -17.428 1.00 90.88 73 THR A CA 1
ATOM 560 C C . THR A 1 73 ? 16.437 -4.156 -18.573 1.00 90.88 73 THR A C 1
ATOM 562 O O . THR A 1 73 ? 16.654 -2.959 -18.424 1.00 90.88 73 THR A O 1
ATOM 565 N N . THR A 1 74 ? 15.931 -4.653 -19.703 1.00 92.38 74 THR A N 1
ATOM 566 C CA . THR A 1 74 ? 15.427 -3.799 -20.789 1.00 92.38 74 THR A CA 1
ATOM 567 C C . THR A 1 74 ? 14.125 -3.103 -20.389 1.00 92.38 74 THR A C 1
ATOM 569 O O . THR A 1 74 ? 13.400 -3.601 -19.525 1.00 92.38 74 THR A O 1
ATOM 572 N N . ASP A 1 75 ? 13.784 -1.998 -21.060 1.00 88.88 75 ASP A N 1
ATOM 573 C CA . ASP A 1 75 ? 12.564 -1.223 -20.778 1.00 88.88 75 ASP A CA 1
ATOM 574 C C . ASP A 1 75 ? 11.293 -2.091 -20.802 1.00 88.88 75 ASP A C 1
ATOM 576 O O . ASP A 1 75 ? 10.461 -2.006 -19.902 1.00 88.88 75 ASP A O 1
ATOM 580 N N . TYR A 1 76 ? 11.176 -2.993 -21.784 1.00 90.50 76 TYR A N 1
ATOM 581 C CA . TYR A 1 76 ? 10.037 -3.910 -21.904 1.00 90.50 76 TYR A CA 1
ATOM 582 C C . TYR A 1 76 ? 9.919 -4.869 -20.710 1.00 90.50 76 TYR A C 1
ATOM 584 O O . TYR A 1 76 ? 8.848 -5.007 -20.114 1.00 90.50 76 TYR A O 1
ATOM 592 N N . LEU A 1 77 ? 11.025 -5.519 -20.330 1.00 92.88 77 LEU A N 1
ATOM 593 C CA . LEU A 1 77 ? 11.043 -6.437 -19.189 1.00 92.88 77 LEU A CA 1
ATOM 594 C C . LEU A 1 77 ? 10.783 -5.694 -17.878 1.00 92.88 77 LEU A C 1
ATOM 596 O O . LEU A 1 77 ? 10.065 -6.203 -17.015 1.00 92.88 77 LEU A O 1
ATOM 600 N N . TRP A 1 78 ? 11.307 -4.475 -17.747 1.00 93.06 78 TRP A N 1
ATOM 601 C CA . TRP A 1 78 ? 11.057 -3.637 -16.586 1.00 93.06 78 TRP A CA 1
ATOM 602 C C . TRP A 1 78 ? 9.575 -3.292 -16.439 1.00 93.06 78 TRP A C 1
ATOM 604 O O . TRP A 1 78 ? 9.036 -3.407 -15.342 1.00 93.06 78 TRP A O 1
ATOM 614 N N . THR A 1 79 ? 8.882 -2.932 -17.525 1.00 91.88 79 THR A N 1
ATOM 615 C CA . THR A 1 79 ? 7.439 -2.643 -17.485 1.00 91.88 79 THR A CA 1
ATOM 616 C C . THR A 1 79 ? 6.627 -3.844 -16.992 1.00 91.88 79 THR A C 1
ATOM 618 O O . THR A 1 79 ? 5.713 -3.677 -16.177 1.00 91.88 79 THR A O 1
ATOM 621 N N . ILE A 1 80 ? 6.975 -5.058 -17.429 1.00 94.31 80 ILE A N 1
ATOM 622 C CA . ILE A 1 80 ? 6.339 -6.294 -16.947 1.00 94.31 80 ILE A CA 1
ATOM 623 C C . ILE A 1 80 ? 6.619 -6.491 -15.454 1.00 94.31 80 ILE A C 1
ATOM 625 O O . ILE A 1 80 ? 5.680 -6.674 -14.677 1.00 94.31 80 ILE A O 1
ATOM 629 N N . LEU A 1 81 ? 7.885 -6.403 -15.034 1.00 94.06 81 LEU A N 1
ATOM 630 C CA . LEU A 1 81 ? 8.278 -6.559 -13.629 1.00 94.06 81 LEU A CA 1
ATOM 631 C C . LEU A 1 81 ? 7.615 -5.520 -12.725 1.00 94.06 81 LEU A C 1
ATOM 633 O O . LEU A 1 81 ? 7.144 -5.862 -11.644 1.00 94.06 81 LEU A O 1
ATOM 637 N N . TYR A 1 82 ? 7.532 -4.271 -13.177 1.00 94.00 82 TYR A N 1
ATOM 638 C CA . TYR A 1 82 ? 6.875 -3.187 -12.460 1.00 94.00 82 TYR A CA 1
ATOM 639 C C . TYR A 1 82 ? 5.378 -3.463 -12.283 1.00 94.00 82 TYR A C 1
ATOM 641 O O . TYR A 1 82 ? 4.854 -3.356 -11.173 1.00 94.00 82 TYR A O 1
ATOM 649 N N . THR A 1 83 ? 4.706 -3.908 -13.348 1.00 93.50 83 THR A N 1
ATOM 650 C CA . THR A 1 83 ? 3.281 -4.271 -13.315 1.00 93.50 83 THR A CA 1
ATOM 651 C C . THR A 1 83 ? 3.029 -5.424 -12.346 1.00 93.50 83 THR A C 1
ATOM 653 O O . THR A 1 83 ? 2.181 -5.321 -11.459 1.00 93.50 83 THR A O 1
ATOM 656 N N . VAL A 1 84 ? 3.808 -6.504 -12.451 1.00 95.44 84 VAL A N 1
ATOM 657 C CA . VAL A 1 84 ? 3.724 -7.646 -11.529 1.00 95.44 84 VAL A CA 1
ATOM 658 C C . VAL A 1 84 ? 4.027 -7.205 -10.094 1.00 95.44 84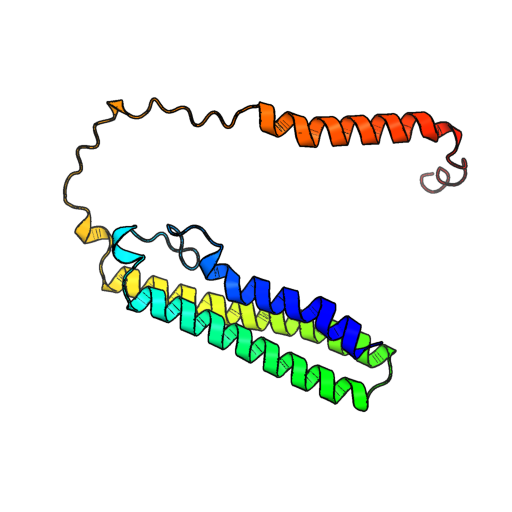 VAL A C 1
ATOM 660 O O . VAL A 1 84 ? 3.313 -7.593 -9.171 1.00 95.44 84 VAL A O 1
ATOM 663 N N . GLY A 1 85 ? 5.024 -6.342 -9.898 1.00 94.12 85 GLY A N 1
ATOM 664 C CA . GLY A 1 85 ? 5.400 -5.791 -8.599 1.00 94.12 85 GLY A CA 1
ATOM 665 C C . GLY A 1 85 ? 4.270 -5.016 -7.918 1.00 94.12 85 GLY A C 1
ATOM 666 O O . GLY A 1 85 ? 4.089 -5.148 -6.707 1.00 94.12 85 GLY A O 1
ATOM 667 N N . ILE A 1 86 ? 3.456 -4.278 -8.681 1.00 94.31 86 ILE A N 1
ATOM 668 C CA . ILE A 1 86 ? 2.249 -3.612 -8.166 1.00 94.31 86 ILE A CA 1
ATOM 669 C C . ILE A 1 86 ? 1.241 -4.642 -7.646 1.00 94.31 86 ILE A C 1
ATOM 671 O O . ILE A 1 86 ? 0.761 -4.512 -6.519 1.00 94.31 86 ILE A O 1
ATOM 675 N N . PHE A 1 87 ? 0.942 -5.687 -8.422 1.00 94.94 87 PHE A N 1
ATOM 676 C CA . PHE A 1 87 ? 0.014 -6.734 -7.983 1.00 94.94 87 PHE A CA 1
ATOM 677 C C . PHE A 1 87 ? 0.532 -7.481 -6.752 1.00 94.94 87 PHE A C 1
ATOM 679 O O . PHE A 1 87 ? -0.224 -7.710 -5.807 1.00 94.94 87 PHE A O 1
ATOM 686 N N . VAL A 1 88 ? 1.827 -7.801 -6.720 1.00 95.50 88 VAL A N 1
ATOM 687 C CA . VAL A 1 88 ? 2.475 -8.416 -5.556 1.00 95.50 88 VAL A CA 1
ATOM 688 C C . VAL A 1 88 ? 2.354 -7.508 -4.333 1.00 95.50 88 VAL A C 1
ATOM 690 O O . VAL A 1 88 ? 1.978 -7.983 -3.263 1.00 95.50 88 VAL A O 1
ATOM 693 N N . TYR A 1 89 ? 2.594 -6.202 -4.479 1.00 94.69 89 TYR A N 1
ATOM 694 C CA . TYR A 1 89 ? 2.423 -5.249 -3.384 1.00 94.69 89 TYR A CA 1
ATOM 695 C C . TYR A 1 89 ? 0.986 -5.231 -2.854 1.00 94.69 89 TYR A C 1
ATOM 697 O O . TYR A 1 89 ? 0.782 -5.312 -1.643 1.00 94.69 89 TYR A O 1
ATOM 705 N N . ILE A 1 90 ? -0.008 -5.177 -3.744 1.00 92.88 90 ILE A N 1
ATOM 706 C CA . ILE A 1 90 ? -1.428 -5.193 -3.367 1.00 92.88 90 ILE A CA 1
ATOM 707 C C . ILE A 1 90 ? -1.769 -6.482 -2.608 1.00 92.88 90 ILE A C 1
ATOM 709 O O . ILE A 1 90 ? -2.412 -6.421 -1.558 1.00 92.88 90 ILE A O 1
ATOM 713 N N . LEU A 1 91 ? -1.299 -7.638 -3.083 1.00 95.00 91 LEU A N 1
ATOM 714 C CA . LEU A 1 91 ? -1.497 -8.922 -2.406 1.00 95.00 91 LEU A CA 1
ATOM 715 C C . LEU A 1 91 ? -0.848 -8.943 -1.017 1.00 95.00 91 LEU A C 1
ATOM 717 O O . LEU A 1 91 ? -1.481 -9.357 -0.046 1.00 95.00 91 LEU A O 1
ATOM 721 N N . VAL A 1 92 ? 0.389 -8.459 -0.893 1.00 93.69 92 VAL A N 1
ATOM 722 C CA . VAL A 1 92 ? 1.091 -8.375 0.396 1.00 93.69 92 VAL A CA 1
ATOM 723 C C . VAL A 1 92 ? 0.360 -7.433 1.354 1.00 93.69 92 VAL A C 1
ATOM 725 O O . VAL A 1 92 ? 0.116 -7.802 2.504 1.00 93.69 92 VAL A O 1
ATOM 728 N N . ALA A 1 93 ? -0.054 -6.252 0.890 1.00 90.62 93 ALA A N 1
ATOM 729 C CA . ALA A 1 93 ? -0.829 -5.302 1.683 1.00 90.62 93 ALA A CA 1
ATOM 730 C C . ALA A 1 93 ? -2.160 -5.914 2.153 1.00 90.62 93 ALA A C 1
ATOM 732 O O . ALA A 1 93 ? -2.528 -5.779 3.323 1.00 90.62 93 ALA A O 1
ATOM 733 N N . PHE A 1 94 ? -2.840 -6.664 1.283 1.00 89.75 94 PHE A N 1
ATOM 734 C CA . PHE A 1 94 ? -4.062 -7.388 1.625 1.00 89.75 94 PHE A CA 1
ATOM 735 C C . PHE A 1 94 ? -3.823 -8.470 2.689 1.00 89.75 94 PHE A C 1
ATOM 737 O O . PHE A 1 94 ? -4.587 -8.573 3.651 1.00 89.75 94 PHE A O 1
ATOM 744 N N . ILE A 1 95 ? -2.740 -9.244 2.580 1.00 92.06 95 ILE A N 1
ATOM 745 C CA . ILE A 1 95 ? -2.372 -10.251 3.586 1.00 92.06 95 ILE A CA 1
ATOM 746 C C . ILE A 1 95 ? -2.106 -9.586 4.940 1.00 92.06 95 ILE A C 1
ATOM 748 O O . ILE A 1 95 ? -2.622 -10.049 5.962 1.00 92.06 95 ILE A O 1
ATOM 752 N N . ILE A 1 96 ? -1.344 -8.487 4.963 1.00 90.56 96 ILE A N 1
ATOM 753 C CA . ILE A 1 96 ? -1.079 -7.717 6.185 1.00 90.56 96 ILE A CA 1
ATOM 754 C C . ILE A 1 96 ? -2.408 -7.235 6.784 1.00 90.56 96 ILE A C 1
ATOM 756 O O . ILE A 1 96 ? -2.669 -7.467 7.967 1.00 90.56 96 ILE A O 1
ATOM 760 N N . TYR A 1 97 ? -3.286 -6.644 5.971 1.00 87.94 97 TYR A N 1
ATOM 761 C CA . TYR A 1 97 ? -4.614 -6.203 6.401 1.00 87.94 97 TYR A CA 1
ATOM 762 C C . TYR A 1 97 ? -5.415 -7.344 7.038 1.00 87.94 97 TYR A C 1
ATOM 764 O O . TYR A 1 97 ? -5.934 -7.207 8.149 1.00 87.94 97 TYR A O 1
ATOM 772 N N . PHE A 1 98 ? -5.463 -8.501 6.380 1.00 87.19 98 PHE A N 1
ATOM 773 C CA . PHE A 1 98 ? -6.207 -9.662 6.850 1.00 87.19 98 PHE A CA 1
ATOM 774 C C . PHE A 1 98 ? -5.662 -10.226 8.172 1.00 87.19 98 PHE A C 1
ATOM 776 O O . PHE A 1 98 ? -6.430 -10.641 9.046 1.00 87.19 98 PHE A O 1
ATOM 783 N N . GLN A 1 99 ? -4.343 -10.196 8.378 1.00 88.56 99 GLN A N 1
ATOM 784 C CA . GLN A 1 99 ? -3.747 -10.574 9.661 1.00 88.56 99 GLN A CA 1
ATOM 785 C C . GLN A 1 99 ? -4.189 -9.638 10.793 1.00 88.56 99 GLN A C 1
ATOM 787 O O . GLN A 1 99 ? -4.515 -10.108 11.888 1.00 88.56 99 GLN A O 1
ATOM 792 N N . PHE A 1 100 ? -4.234 -8.325 10.549 1.00 86.56 100 PHE A N 1
ATOM 793 C CA . PHE A 1 100 ? -4.731 -7.369 11.542 1.00 86.56 100 PHE A CA 1
ATOM 794 C C . PHE A 1 100 ? -6.236 -7.499 11.771 1.00 86.56 100 PHE A C 1
ATOM 796 O O . PHE A 1 100 ? -6.661 -7.432 12.922 1.00 86.56 100 PHE A O 1
ATOM 803 N N . HIS A 1 101 ? -7.024 -7.797 10.737 1.00 85.88 101 HIS A N 1
ATOM 804 C CA . HIS A 1 101 ? -8.438 -8.138 10.890 1.00 85.88 101 HIS A CA 1
ATOM 805 C C . HIS A 1 101 ? -8.628 -9.320 11.858 1.00 85.88 101 HIS A C 1
ATOM 807 O O . HIS A 1 101 ? -9.398 -9.226 12.816 1.00 85.88 101 HIS A O 1
ATOM 813 N N . LYS A 1 102 ? -7.862 -10.408 11.690 1.00 85.50 102 LYS A N 1
ATOM 814 C CA . LYS A 1 102 ? -7.897 -11.559 12.611 1.00 85.50 102 LYS A CA 1
ATOM 815 C C . LYS A 1 102 ? -7.505 -11.181 14.042 1.00 85.50 102 LYS A C 1
ATOM 817 O O . LYS A 1 102 ? -8.200 -11.570 14.979 1.00 85.50 102 LYS A O 1
ATOM 822 N N . LYS A 1 103 ? -6.433 -10.399 14.222 1.00 85.44 103 LYS A N 1
ATOM 823 C CA . LYS A 1 103 ? -5.998 -9.918 15.550 1.00 85.44 103 LYS A CA 1
ATOM 824 C C . LYS A 1 103 ? -7.074 -9.064 16.226 1.00 85.44 103 LYS A C 1
ATOM 826 O O . LYS A 1 103 ? -7.325 -9.225 17.417 1.00 85.44 103 LYS A O 1
ATOM 831 N N . MET A 1 104 ? -7.741 -8.202 15.462 1.00 81.44 104 MET A N 1
ATOM 832 C CA . MET A 1 104 ? -8.851 -7.381 15.945 1.00 81.44 104 MET A CA 1
ATOM 833 C C . MET A 1 104 ? -10.075 -8.225 16.317 1.00 81.44 104 MET A C 1
ATOM 835 O O . MET A 1 104 ? -10.705 -7.963 17.341 1.00 81.44 104 MET A O 1
ATOM 839 N N . LYS A 1 105 ? -10.383 -9.271 15.539 1.00 81.62 105 LYS A N 1
ATOM 840 C CA . LYS A 1 105 ? -11.470 -10.214 15.841 1.00 81.62 105 LYS A CA 1
ATOM 841 C C . LYS A 1 105 ? -11.220 -10.950 17.158 1.00 81.62 105 LYS A C 1
ATOM 843 O O . LYS A 1 105 ? -12.095 -10.969 18.016 1.00 81.62 105 LYS A O 1
ATOM 848 N N . GLN A 1 106 ? -10.006 -11.462 17.349 1.00 84.00 106 GLN A N 1
ATOM 849 C CA . GLN A 1 106 ? -9.606 -12.124 18.593 1.00 84.00 106 GLN A CA 1
ATOM 850 C C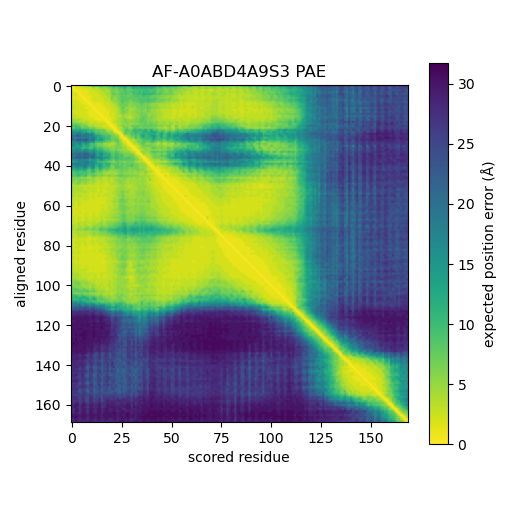 . GLN A 1 106 ? -9.651 -11.172 19.794 1.00 84.00 106 GLN A C 1
ATOM 852 O O . GLN A 1 106 ? -10.089 -11.566 20.871 1.00 84.00 106 GLN A O 1
ATOM 857 N N . LEU A 1 107 ? -9.227 -9.913 19.626 1.00 81.94 107 LEU A N 1
ATOM 858 C CA . LEU A 1 107 ? -9.309 -8.915 20.695 1.00 81.94 107 LEU A CA 1
ATOM 859 C C . LEU A 1 107 ? -10.766 -8.638 21.091 1.00 81.94 107 LEU A C 1
ATOM 861 O O . LEU A 1 107 ? -11.076 -8.602 22.277 1.00 81.94 107 LEU A O 1
ATOM 865 N N . LYS A 1 10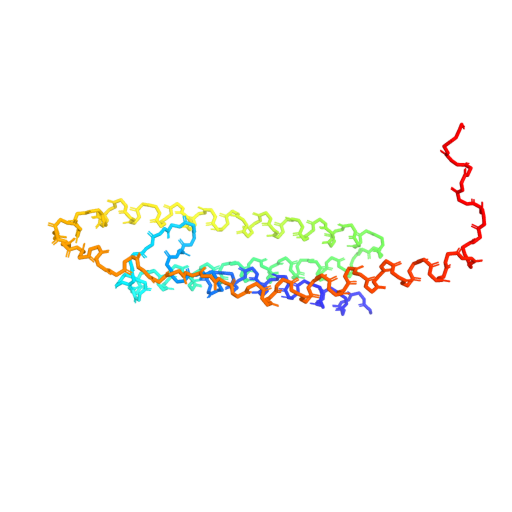8 ? -11.667 -8.507 20.110 1.00 75.12 108 LYS A N 1
ATOM 866 C CA . LYS A 1 108 ? -13.105 -8.307 20.344 1.00 75.12 108 LYS A CA 1
ATOM 867 C C . LYS A 1 108 ? -13.748 -9.466 21.113 1.00 75.12 108 LYS A C 1
ATOM 869 O O . LYS A 1 108 ? -14.624 -9.225 21.942 1.00 75.12 108 LYS A O 1
ATOM 874 N N . GLU A 1 109 ? -13.333 -10.699 20.829 1.00 78.19 109 GLU A N 1
ATOM 875 C CA . GLU A 1 109 ? -13.795 -11.902 21.533 1.00 78.19 109 GLU A CA 1
ATOM 876 C C . GLU A 1 109 ? -13.258 -11.956 22.972 1.00 78.19 109 GLU A C 1
ATOM 878 O O . GLU A 1 109 ? -14.031 -12.200 23.895 1.00 78.19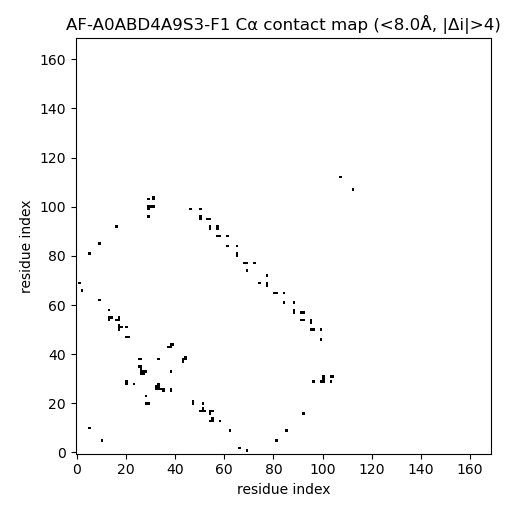 109 GLU A O 1
ATOM 883 N N . LYS A 1 110 ? -11.969 -11.648 23.182 1.00 78.00 110 LYS A N 1
ATOM 884 C CA . LYS A 1 110 ? -11.329 -11.635 24.512 1.00 78.00 110 LYS A CA 1
ATOM 885 C C . LYS A 1 110 ? -11.880 -10.558 25.441 1.00 78.00 110 LYS A C 1
ATOM 887 O O . LYS A 1 110 ? -12.196 -10.837 26.589 1.00 78.00 110 LYS A O 1
ATOM 892 N N . GLU A 1 111 ? -12.016 -9.337 24.937 1.00 72.38 111 GLU A N 1
ATOM 893 C CA . GLU A 1 111 ? -12.500 -8.182 25.703 1.00 72.38 111 GLU A CA 1
ATOM 894 C C . GLU A 1 111 ? -14.027 -8.175 25.862 1.00 72.38 111 GLU A C 1
ATOM 896 O O . GLU A 1 111 ? -14.596 -7.240 26.427 1.00 72.38 111 GLU A O 1
ATOM 901 N N . ASN A 1 112 ? -14.700 -9.203 25.327 1.00 65.31 112 ASN A N 1
ATOM 902 C CA . ASN A 1 112 ? -16.131 -9.438 25.428 1.00 65.31 112 ASN A CA 1
ATOM 903 C C . ASN A 1 112 ? -16.937 -8.141 25.250 1.00 65.31 112 ASN A C 1
ATOM 905 O O . ASN A 1 112 ? -17.793 -7.802 26.066 1.00 65.31 112 ASN A O 1
ATOM 909 N N . TRP A 1 113 ? -16.660 -7.388 24.175 1.00 63.31 113 TRP A N 1
ATOM 910 C CA . TRP A 1 113 ? -17.269 -6.070 23.920 1.00 63.31 113 TRP A CA 1
ATOM 911 C C . TRP A 1 113 ? -18.810 -6.106 23.841 1.00 63.31 113 TRP A C 1
ATOM 913 O O . TRP A 1 113 ? -19.450 -5.058 23.830 1.00 63.31 113 TRP A O 1
ATOM 923 N N . LYS A 1 114 ? -19.421 -7.301 23.809 1.00 52.28 114 LYS A N 1
ATOM 924 C CA . LYS A 1 114 ? -20.865 -7.523 23.978 1.00 52.28 114 LYS A CA 1
ATOM 925 C C . LYS A 1 114 ? -21.347 -7.377 25.436 1.00 52.28 114 LYS A C 1
ATOM 927 O O . LYS A 1 114 ? -22.482 -6.968 25.642 1.00 52.28 114 LYS A O 1
ATOM 932 N N . SER A 1 115 ? -20.515 -7.694 26.430 1.00 47.25 115 SER A N 1
ATOM 933 C CA . SER A 1 115 ? -20.866 -7.723 27.861 1.00 47.25 115 SER A CA 1
ATOM 934 C C . SER A 1 115 ? -20.932 -6.331 28.504 1.00 47.25 115 SER A C 1
ATOM 936 O O . SER A 1 115 ? -21.829 -6.067 29.301 1.00 47.25 115 SER A O 1
ATOM 938 N N . LYS A 1 116 ? -20.093 -5.377 28.067 1.00 50.38 116 LYS A N 1
ATOM 939 C CA . LYS A 1 116 ? -20.185 -3.959 28.491 1.00 50.38 116 LYS A CA 1
ATOM 940 C C . LYS A 1 116 ? -21.479 -3.249 28.049 1.00 50.38 116 LYS A C 1
ATOM 942 O O . LYS A 1 116 ? -21.657 -2.076 28.340 1.00 50.38 116 LYS A O 1
ATOM 947 N N . LYS A 1 117 ? -22.382 -3.946 27.349 1.00 49.31 117 LYS A N 1
ATOM 948 C CA . LYS A 1 117 ? -23.642 -3.420 26.809 1.00 49.31 117 LYS A CA 1
ATOM 949 C C . LYS A 1 117 ? -24.885 -4.088 27.415 1.00 49.31 117 LYS A C 1
ATOM 951 O O . LYS A 1 117 ? -25.906 -4.202 26.743 1.00 49.31 117 LYS A O 1
ATOM 956 N N . LYS A 1 118 ? -24.797 -4.556 28.665 1.00 39.50 118 LYS A N 1
ATOM 957 C CA . LYS A 1 118 ? -25.979 -4.880 29.483 1.00 39.50 118 LYS A CA 1
ATOM 958 C C . LYS A 1 118 ? -26.400 -3.738 30.412 1.00 39.50 118 LYS A C 1
ATOM 960 O O . LYS A 1 118 ? -27.267 -3.943 31.250 1.00 39.50 118 LYS A O 1
ATOM 965 N N . GLU A 1 119 ? -25.854 -2.537 30.241 1.00 42.66 119 GLU A N 1
ATOM 966 C CA . GLU A 1 119 ? -26.603 -1.349 30.631 1.00 42.66 119 GLU A CA 1
ATOM 967 C C . GLU A 1 119 ? -27.652 -1.113 29.555 1.00 42.66 119 GLU A C 1
ATOM 969 O O . GLU A 1 119 ? -27.349 -0.818 28.396 1.00 42.66 119 GLU A O 1
ATOM 974 N N . VAL A 1 120 ? -28.895 -1.363 29.950 1.00 45.56 120 VAL A N 1
ATOM 975 C CA . VAL A 1 120 ? -30.109 -1.011 29.235 1.00 45.56 120 VAL A CA 1
ATOM 976 C C . VAL A 1 120 ? -30.053 0.492 28.999 1.00 45.56 120 VAL A C 1
ATOM 978 O O . VAL A 1 120 ? -30.531 1.283 29.804 1.00 45.56 120 VAL A O 1
ATOM 981 N N . VAL A 1 121 ? -29.441 0.908 27.892 1.00 50.31 121 VAL A N 1
ATOM 982 C CA . VAL A 1 121 ? -29.725 2.225 27.350 1.00 50.31 121 VAL A CA 1
ATOM 983 C C . VAL A 1 121 ? -31.158 2.095 26.863 1.00 50.31 121 VAL A C 1
ATOM 985 O O . VAL A 1 121 ? -31.412 1.579 25.773 1.00 50.31 121 VAL A O 1
ATOM 988 N N . ALA A 1 122 ? -32.102 2.482 27.720 1.00 51.69 122 ALA A N 1
ATOM 989 C CA . ALA A 1 122 ? -33.415 2.923 27.299 1.00 51.69 122 ALA A CA 1
ATOM 990 C C . ALA A 1 122 ? -33.164 4.129 26.389 1.00 51.69 122 ALA A C 1
ATOM 992 O O . ALA A 1 122 ? -33.157 5.278 26.820 1.00 51.69 122 ALA A O 1
ATOM 993 N N . VAL A 1 123 ? -32.793 3.843 25.139 1.00 49.81 123 VAL A N 1
ATOM 994 C CA . VAL A 1 123 ? -32.694 4.849 24.100 1.00 49.81 123 VAL A CA 1
ATOM 995 C C . VAL A 1 123 ? -34.134 5.238 23.865 1.00 49.81 123 VAL A C 1
ATOM 997 O O . VAL A 1 123 ? -34.899 4.472 23.280 1.00 49.81 123 VAL A O 1
ATOM 1000 N N . ASP A 1 124 ? -34.503 6.392 24.399 1.00 46.97 124 ASP A N 1
ATOM 1001 C CA . ASP A 1 124 ? -35.742 7.039 24.039 1.00 46.97 124 ASP A CA 1
ATOM 1002 C C . ASP A 1 124 ? -35.773 7.149 22.504 1.00 46.97 124 ASP A C 1
ATOM 1004 O O . ASP A 1 124 ? -34.945 7.815 21.873 1.00 46.97 124 ASP A O 1
ATOM 1008 N N . LEU A 1 125 ? -36.685 6.393 21.891 1.00 54.56 125 LEU A N 1
ATOM 1009 C CA . LEU A 1 125 ? -36.877 6.341 20.442 1.00 54.56 125 LEU A CA 1
ATOM 1010 C C . LEU A 1 125 ? -37.481 7.655 19.911 1.00 54.56 125 LEU A C 1
ATOM 1012 O O . LEU A 1 125 ? -37.642 7.800 18.698 1.00 54.56 125 LEU A O 1
ATOM 1016 N N . SER A 1 126 ? -37.749 8.637 20.780 1.00 55.62 126 SER A N 1
ATOM 1017 C CA . SER A 1 126 ? -38.224 9.976 20.420 1.00 55.62 126 SER A CA 1
ATOM 1018 C C . SER A 1 126 ? -37.269 10.765 19.506 1.00 55.62 126 SER A C 1
ATOM 1020 O O . SER A 1 126 ? -37.699 11.701 18.833 1.00 55.62 126 SER A O 1
ATOM 1022 N N . PHE A 1 127 ? -35.999 10.356 19.384 1.00 51.00 127 PHE A N 1
ATOM 1023 C CA . PHE A 1 127 ? -35.017 10.998 18.496 1.00 51.00 127 PHE A CA 1
ATOM 1024 C C . PHE A 1 127 ? -34.912 10.392 17.086 1.00 51.00 127 PHE A C 1
ATOM 1026 O O . PHE A 1 127 ? -34.149 10.913 16.261 1.00 51.00 127 PHE A O 1
ATOM 1033 N N . TYR A 1 128 ? -35.696 9.359 16.743 1.00 49.72 128 TYR A N 1
ATOM 1034 C CA . TYR A 1 128 ? -35.764 8.809 15.376 1.00 49.72 128 TYR A CA 1
ATOM 1035 C C . TYR A 1 128 ? -36.587 9.709 14.433 1.00 49.72 128 TYR A C 1
ATOM 1037 O O . TYR A 1 128 ? -37.464 9.264 13.703 1.00 49.72 128 TYR A O 1
ATOM 1045 N N . ASN A 1 129 ? -36.314 11.014 14.459 1.00 50.81 129 ASN A N 1
ATOM 1046 C CA . ASN A 1 129 ? -36.907 11.994 13.554 1.00 50.81 129 ASN A CA 1
ATOM 1047 C C . ASN A 1 129 ? -35.862 12.924 12.923 1.00 50.81 129 ASN A C 1
ATOM 1049 O O . ASN A 1 129 ? -36.194 13.958 12.348 1.00 50.81 129 ASN A O 1
ATOM 1053 N N . LYS A 1 130 ? -34.576 12.552 12.962 1.00 51.44 130 LYS A N 1
ATOM 1054 C CA . LYS A 1 130 ? -33.601 13.116 12.026 1.00 51.44 130 LYS A CA 1
ATOM 1055 C C . LYS A 1 130 ? -33.576 12.255 10.777 1.00 51.44 130 LYS A C 1
ATOM 1057 O O . LYS A 1 130 ? -32.749 11.358 10.637 1.00 51.44 130 LYS A O 1
ATOM 1062 N N . LYS A 1 131 ? -34.486 12.572 9.851 1.00 51.47 131 LYS A N 1
ATOM 1063 C CA . LYS A 1 131 ? -34.304 12.237 8.442 1.00 51.47 131 LYS A CA 1
ATOM 1064 C C . LYS A 1 131 ? -32.910 12.729 8.046 1.00 51.47 13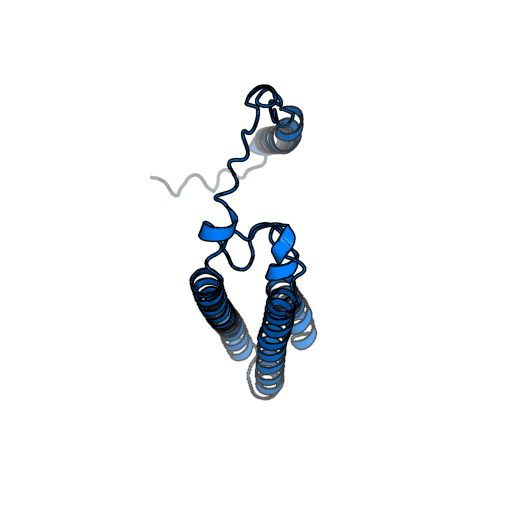1 LYS A C 1
ATOM 1066 O O . LYS A 1 131 ? -32.693 13.928 7.888 1.00 51.47 131 LYS A O 1
ATOM 1071 N N . LEU A 1 132 ? -31.959 11.814 7.890 1.00 51.56 132 LEU A N 1
ATOM 1072 C CA . LEU A 1 132 ? -30.768 12.058 7.086 1.00 51.56 132 LEU A CA 1
ATOM 1073 C C . LEU A 1 132 ? -31.222 12.055 5.624 1.00 51.56 132 LEU A C 1
ATOM 1075 O O . LEU A 1 132 ? -30.860 11.179 4.845 1.00 51.56 132 LEU A O 1
ATOM 1079 N N . THR A 1 133 ? -32.072 13.018 5.261 1.00 50.91 133 THR A N 1
ATOM 1080 C CA . THR A 1 133 ? -32.286 13.375 3.869 1.00 50.91 133 THR A CA 1
ATOM 1081 C C . THR A 1 133 ? -30.980 14.030 3.462 1.00 50.91 133 THR A C 1
ATOM 1083 O O . THR A 1 133 ? -30.773 15.225 3.674 1.00 50.91 133 THR A O 1
ATOM 1086 N N . TYR A 1 134 ? -30.032 13.222 2.987 1.00 51.28 134 TYR A N 1
ATOM 1087 C CA . TYR A 1 134 ? -28.927 13.745 2.206 1.00 51.28 134 TYR A CA 1
ATOM 1088 C C . TYR A 1 134 ? -29.580 14.623 1.145 1.00 51.28 134 TYR A C 1
ATOM 1090 O O . TYR A 1 134 ? -30.437 14.140 0.405 1.00 51.28 134 TYR A O 1
ATOM 1098 N N . SER A 1 135 ? -29.321 15.930 1.207 1.00 55.78 135 SER A N 1
ATOM 1099 C CA . SER A 1 135 ? -30.009 16.902 0.365 1.00 55.78 135 SER A CA 1
ATOM 1100 C C . SER A 1 135 ? -29.946 16.402 -1.075 1.00 55.78 135 SER A C 1
ATOM 1102 O O . SER A 1 135 ? -28.847 16.215 -1.600 1.00 55.78 135 SER A O 1
ATOM 1104 N N . ASN A 1 136 ? -31.106 16.187 -1.711 1.00 60.94 136 ASN A N 1
ATOM 1105 C CA . ASN A 1 136 ? -31.199 15.824 -3.133 1.00 60.94 136 ASN A CA 1
ATOM 1106 C C . ASN A 1 136 ? -30.384 16.792 -4.023 1.00 60.94 136 ASN A C 1
ATOM 1108 O O . ASN A 1 136 ? -30.035 16.447 -5.148 1.00 60.94 136 ASN A O 1
ATOM 1112 N N . GLY A 1 137 ? -30.012 17.966 -3.492 1.00 66.56 137 GLY A N 1
ATOM 1113 C CA . GLY A 1 137 ? -29.039 18.901 -4.050 1.00 66.56 137 GLY A CA 1
ATOM 1114 C C . GLY A 1 137 ? -27.691 18.293 -4.447 1.00 66.56 137 GLY A C 1
ATOM 1115 O O . GLY A 1 137 ? -27.118 18.707 -5.447 1.00 66.56 137 GLY A O 1
ATOM 1116 N N . TRP A 1 138 ? -27.179 17.286 -3.734 1.00 69.88 138 TRP A N 1
ATOM 1117 C CA . TRP A 1 138 ? -25.883 16.685 -4.086 1.00 69.88 138 TRP A CA 1
ATOM 1118 C C . TRP A 1 138 ? -25.950 15.813 -5.350 1.00 69.88 138 TRP A C 1
ATOM 1120 O O . TRP A 1 138 ? -24.934 15.580 -6.001 1.00 69.88 138 TRP A O 1
ATOM 1130 N N . PHE A 1 139 ? -27.150 15.360 -5.729 1.00 72.38 139 PHE A N 1
ATOM 1131 C CA . PHE A 1 139 ? -27.375 14.578 -6.946 1.00 72.38 139 PHE A CA 1
ATOM 1132 C C . PHE A 1 139 ? -27.441 15.455 -8.208 1.00 72.38 139 PHE A C 1
ATOM 1134 O O . PHE A 1 139 ? -27.247 14.961 -9.316 1.00 72.38 139 PHE A O 1
ATOM 1141 N N . LEU A 1 140 ? -27.648 16.769 -8.053 1.00 81.06 140 LEU A N 1
ATOM 1142 C CA . LEU A 1 140 ? -27.645 17.713 -9.174 1.00 81.06 140 LEU A CA 1
ATOM 1143 C C . LEU A 1 140 ? -26.268 17.822 -9.834 1.00 81.06 140 LEU A C 1
ATOM 1145 O O . LEU A 1 140 ? -26.193 17.952 -11.051 1.00 81.06 140 LEU A O 1
ATOM 1149 N N . LEU A 1 141 ? -25.182 17.715 -9.062 1.00 82.69 141 LEU A N 1
ATOM 1150 C CA . LEU A 1 141 ? -23.822 17.835 -9.590 1.00 82.69 141 LEU A CA 1
ATOM 1151 C C . LEU A 1 141 ? -23.494 16.750 -10.645 1.00 82.69 141 LEU A C 1
ATOM 1153 O O . LEU A 1 141 ? -23.167 17.119 -11.774 1.00 82.69 141 LEU A O 1
ATOM 1157 N N . PRO A 1 142 ? -23.625 15.434 -10.362 1.00 82.44 142 PRO A N 1
ATOM 1158 C CA . PRO A 1 142 ? -23.403 14.399 -11.377 1.00 82.44 142 PRO A CA 1
ATOM 1159 C C . PRO A 1 142 ? -24.452 14.423 -12.500 1.00 82.44 142 PRO A C 1
ATOM 1161 O O . PRO A 1 142 ? -24.135 14.086 -13.644 1.00 82.44 142 PRO A O 1
ATOM 1164 N N . PHE A 1 143 ? -25.684 14.853 -12.211 1.00 86.38 143 PHE A N 1
ATOM 1165 C CA . PHE A 1 143 ? -26.740 14.964 -13.217 1.00 86.38 143 PHE A CA 1
ATOM 1166 C C . PHE A 1 143 ? -26.416 16.028 -14.277 1.00 86.38 143 PHE A C 1
ATOM 1168 O O . PHE A 1 143 ? -26.490 15.742 -15.470 1.00 86.38 143 PHE A O 1
ATOM 1175 N N . ILE A 1 144 ? -25.967 17.218 -13.862 1.00 89.75 144 ILE A N 1
ATOM 1176 C CA . ILE A 1 144 ? -25.564 18.300 -14.776 1.00 89.75 144 ILE A CA 1
ATOM 1177 C C . ILE A 1 144 ? -24.398 17.859 -15.667 1.00 89.75 144 ILE A C 1
ATOM 1179 O O . ILE A 1 144 ? -24.432 18.097 -16.871 1.00 89.75 144 ILE A O 1
ATOM 1183 N N . ILE A 1 145 ? -23.400 17.170 -15.103 1.00 88.31 145 ILE A N 1
ATOM 1184 C CA . ILE A 1 145 ? -22.249 16.656 -15.865 1.00 88.31 145 ILE A CA 1
ATOM 1185 C C . ILE A 1 145 ? -22.710 15.656 -16.936 1.00 88.31 145 ILE A C 1
ATOM 1187 O O . ILE A 1 145 ? -22.261 15.721 -18.080 1.00 88.31 145 ILE A O 1
ATOM 1191 N N . THR A 1 146 ? -23.643 14.766 -16.588 1.00 87.56 146 THR A N 1
ATOM 1192 C CA . THR A 1 146 ? -24.190 13.766 -17.518 1.00 87.56 146 THR A CA 1
ATOM 1193 C C . THR A 1 146 ? -24.972 14.425 -18.656 1.00 87.56 146 THR A C 1
ATOM 1195 O O . THR A 1 146 ? -24.749 14.106 -19.823 1.00 87.56 146 THR A O 1
ATOM 1198 N N . VAL A 1 147 ? -25.849 15.381 -18.335 1.00 91.94 147 VAL A N 1
ATOM 1199 C CA . VAL A 1 147 ? -26.639 16.120 -19.334 1.00 91.94 147 VAL A CA 1
ATOM 1200 C C . VAL A 1 147 ? -25.729 16.935 -20.252 1.00 91.94 147 VAL A C 1
ATOM 1202 O O . VAL A 1 147 ? -25.908 16.909 -21.467 1.00 91.94 147 VAL A O 1
ATOM 1205 N N . PHE A 1 148 ? -24.717 17.607 -19.698 1.00 92.31 148 PHE A N 1
ATOM 1206 C CA . PHE A 1 148 ? -23.745 18.360 -20.488 1.00 92.31 148 PHE A CA 1
ATOM 1207 C C . PHE A 1 148 ? -22.962 17.452 -21.442 1.00 92.31 148 PHE A C 1
ATOM 1209 O O . PHE A 1 148 ? -22.827 17.779 -22.618 1.00 92.31 148 PHE A O 1
ATOM 1216 N N . SER A 1 149 ? -22.508 16.289 -20.966 1.00 85.56 149 SER A N 1
ATOM 1217 C CA . SER A 1 149 ? -21.828 15.301 -21.808 1.00 85.56 149 SER A CA 1
ATOM 1218 C C . SER A 1 149 ? -22.719 14.819 -22.954 1.00 85.56 149 SER A C 1
ATOM 1220 O O . SER A 1 149 ? -22.250 14.739 -24.083 1.00 85.56 149 SER A O 1
ATOM 1222 N N . LEU A 1 150 ? -23.997 14.533 -22.686 1.00 86.44 150 LEU A N 1
ATOM 1223 C CA . LEU A 1 150 ? -24.952 14.108 -23.712 1.00 86.44 150 LEU A CA 1
ATOM 1224 C C . LEU A 1 150 ? -25.188 15.201 -24.757 1.00 86.44 150 LEU A C 1
ATOM 1226 O O . LEU A 1 150 ? -25.086 14.930 -25.949 1.00 86.44 150 LEU A O 1
ATOM 1230 N N . LEU A 1 151 ? -25.459 16.435 -24.328 1.00 87.88 151 LEU A N 1
ATOM 1231 C CA . LEU A 1 151 ? -25.678 17.560 -25.243 1.00 87.88 151 LEU A CA 1
ATOM 1232 C C . LEU A 1 151 ? -24.437 17.853 -26.088 1.00 87.88 151 LEU A C 1
ATOM 1234 O O . LEU A 1 151 ? -24.557 18.114 -27.281 1.00 87.88 151 LEU A O 1
ATOM 1238 N N . TRP A 1 152 ? -23.248 17.759 -25.490 1.00 85.44 152 TRP A N 1
ATOM 1239 C CA . TRP A 1 152 ? -21.989 17.902 -26.211 1.00 85.44 152 TRP A CA 1
ATOM 1240 C C . TRP A 1 152 ? -21.817 16.818 -27.279 1.00 85.44 152 TRP A C 1
ATOM 1242 O O . TRP A 1 152 ? -21.437 17.122 -28.409 1.00 85.44 152 TRP A O 1
ATOM 1252 N N . THR A 1 153 ? -22.131 15.563 -26.944 1.00 80.69 153 THR A N 1
ATOM 1253 C CA . THR A 1 153 ? -22.110 14.446 -27.895 1.00 80.69 153 THR A CA 1
ATOM 1254 C C . THR A 1 153 ? -23.119 14.643 -29.021 1.00 80.69 153 THR A C 1
ATOM 1256 O O . THR A 1 153 ? -22.755 14.437 -30.172 1.00 80.69 153 THR A O 1
ATOM 1259 N N . PHE A 1 154 ? -24.346 15.074 -28.719 1.00 80.94 154 PHE A N 1
ATOM 1260 C CA . PHE A 1 154 ? -25.371 15.325 -29.735 1.00 80.94 154 PHE A CA 1
ATOM 1261 C C . PHE A 1 154 ? -25.018 16.503 -30.649 1.00 80.94 154 PHE A C 1
ATOM 1263 O O . PHE A 1 154 ? -25.212 16.409 -31.854 1.00 80.94 154 PHE A O 1
ATOM 1270 N N . TRP A 1 155 ? -24.459 17.595 -30.121 1.00 83.62 155 TRP A N 1
ATOM 1271 C CA . TRP A 1 155 ? -24.091 18.749 -30.949 1.00 83.62 155 TRP A CA 1
ATOM 1272 C C . TRP A 1 155 ? -22.871 18.462 -31.838 1.00 83.62 155 TRP A C 1
ATOM 1274 O O . TRP A 1 155 ? -22.806 18.904 -32.980 1.00 83.62 155 TRP A O 1
ATOM 1284 N N . ASN A 1 156 ? -21.906 17.678 -31.353 1.00 76.69 156 ASN A N 1
ATOM 1285 C CA . ASN A 1 156 ? -2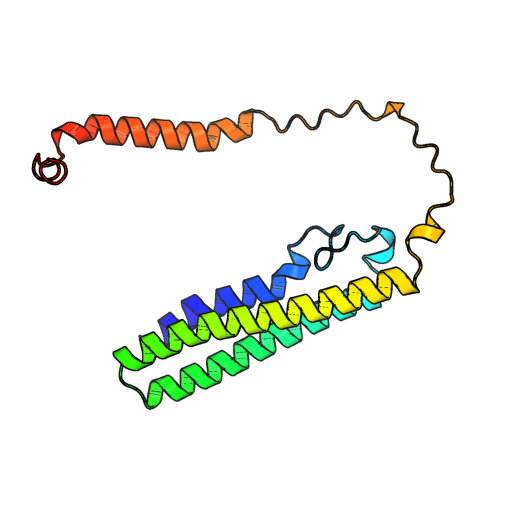0.780 17.220 -32.174 1.00 76.69 156 ASN A CA 1
ATOM 1286 C C . ASN A 1 156 ? -21.070 15.913 -32.934 1.00 76.69 156 ASN A C 1
ATOM 1288 O O . ASN A 1 156 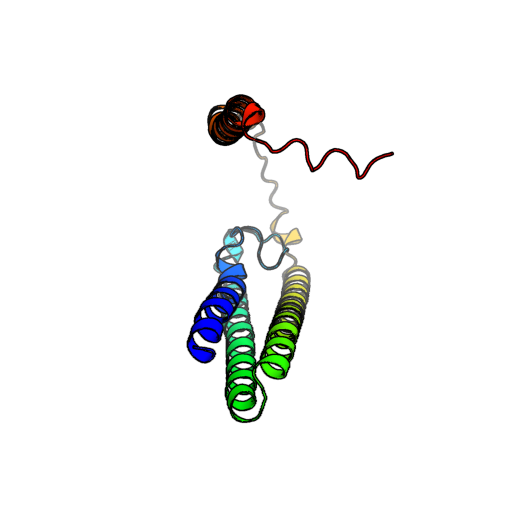? -20.146 15.359 -33.532 1.00 76.69 156 ASN A O 1
ATOM 1292 N N . TYR A 1 157 ? -22.316 15.426 -32.938 1.00 66.44 157 TYR A N 1
ATOM 1293 C CA . TYR A 1 157 ? -22.691 14.185 -33.619 1.00 66.44 157 TYR A CA 1
ATOM 1294 C C . TYR A 1 157 ? -22.460 14.287 -35.131 1.00 66.44 157 TYR A C 1
ATOM 1296 O O . TYR A 1 157 ? -21.868 13.389 -35.719 1.00 66.44 157 TYR A O 1
ATOM 1304 N N . ASP A 1 158 ? -22.763 15.445 -35.725 1.00 66.00 158 ASP A N 1
ATOM 1305 C CA . ASP A 1 158 ? -22.545 15.724 -37.155 1.00 66.00 158 ASP A CA 1
ATOM 1306 C C . ASP A 1 158 ? -21.059 15.754 -37.563 1.00 66.00 158 ASP A C 1
ATOM 1308 O O . ASP A 1 158 ? -20.726 15.764 -38.746 1.00 66.00 158 ASP A O 1
ATOM 1312 N N . ARG A 1 159 ? -20.136 15.791 -36.590 1.00 62.91 159 ARG A N 1
ATOM 1313 C CA . ARG A 1 159 ? -18.683 15.745 -36.820 1.00 62.91 159 ARG A CA 1
ATOM 1314 C C . ARG A 1 159 ? -18.084 14.360 -36.602 1.00 62.91 159 ARG A C 1
ATOM 1316 O O . ARG A 1 159 ? -16.867 14.220 -36.727 1.00 62.91 159 ARG A O 1
ATOM 1323 N N . MET A 1 160 ? -18.890 13.353 -36.261 1.00 59.06 160 MET A N 1
ATOM 1324 C CA . MET A 1 160 ? -18.419 11.975 -36.176 1.00 59.06 160 MET A CA 1
ATOM 1325 C C . MET A 1 160 ? -18.336 11.390 -37.594 1.00 59.06 160 MET A C 1
ATOM 1327 O O . MET A 1 160 ? -19.359 11.301 -38.267 1.00 59.06 160 MET A O 1
ATOM 1331 N N . PRO A 1 161 ? -17.140 10.996 -38.072 1.00 58.00 161 PRO A N 1
ATOM 1332 C CA . PRO A 1 161 ? -17.001 10.293 -39.342 1.00 58.00 161 PRO A CA 1
ATOM 1333 C C . PRO A 1 161 ? -17.913 9.061 -39.354 1.00 58.00 161 PRO A C 1
ATOM 1335 O O . PRO A 1 161 ? -17.862 8.261 -38.423 1.00 58.00 161 PRO A O 1
ATOM 1338 N N . GLU A 1 162 ? -18.694 8.861 -40.414 1.00 59.28 162 GLU A N 1
ATOM 1339 C CA . GLU A 1 162 ? -19.635 7.733 -40.583 1.00 59.28 162 GLU A CA 1
ATOM 1340 C C . GLU A 1 162 ? -18.960 6.336 -40.611 1.00 59.28 162 GLU A C 1
ATOM 1342 O O . GLU A 1 162 ? -19.603 5.313 -40.827 1.00 59.28 162 GLU A O 1
ATOM 1347 N N . ASN A 1 163 ? -17.655 6.249 -40.336 1.00 59.41 163 ASN A N 1
ATOM 1348 C CA . ASN A 1 163 ? -16.831 5.058 -40.544 1.00 59.41 163 ASN A CA 1
ATOM 1349 C C . ASN A 1 163 ? -16.867 4.020 -39.404 1.00 59.41 163 ASN A C 1
ATOM 1351 O O . ASN A 1 163 ? -16.164 3.016 -39.499 1.00 59.41 163 ASN A O 1
ATOM 1355 N N . TYR A 1 164 ? -17.650 4.206 -38.335 1.00 54.72 164 TYR A N 1
ATOM 1356 C CA . TYR A 1 164 ? -17.689 3.246 -37.210 1.00 54.72 164 TYR A CA 1
ATOM 1357 C C . TYR A 1 164 ? -18.927 2.335 -37.195 1.00 54.72 164 TYR A C 1
ATOM 1359 O O . TYR A 1 164 ? -18.991 1.414 -36.383 1.00 54.72 164 TYR A O 1
ATOM 1367 N N . LEU A 1 165 ? -19.905 2.557 -38.081 1.00 51.94 165 LEU A N 1
ATOM 1368 C CA . LEU A 1 165 ? -21.175 1.812 -38.109 1.00 51.94 165 LEU A CA 1
ATOM 1369 C C . LEU A 1 165 ? -21.143 0.534 -38.970 1.00 51.94 165 LEU A C 1
ATOM 1371 O O . LEU A 1 165 ? -22.178 -0.088 -39.179 1.00 51.94 165 LEU A O 1
ATOM 1375 N N . CYS A 1 166 ? -19.959 0.094 -39.412 1.00 46.75 166 CYS A N 1
ATOM 1376 C CA . CYS A 1 166 ? -19.767 -1.135 -40.192 1.00 46.75 166 CYS A CA 1
ATOM 1377 C C . CYS A 1 166 ? -19.030 -2.238 -39.399 1.00 46.75 166 CYS A C 1
ATOM 1379 O O . CYS A 1 166 ? -18.114 -2.872 -39.913 1.00 46.75 166 CYS A O 1
ATOM 1381 N N . ILE A 1 167 ? -19.362 -2.437 -38.115 1.00 47.22 167 ILE A N 1
ATOM 1382 C CA . ILE A 1 167 ? -18.874 -3.600 -37.329 1.00 47.22 167 ILE A CA 1
ATOM 1383 C C . ILE A 1 167 ? -20.037 -4.374 -36.672 1.00 47.22 167 ILE A C 1
ATOM 1385 O O . ILE A 1 167 ? -19.829 -5.320 -35.919 1.00 47.22 167 ILE A O 1
ATOM 1389 N N . ILE A 1 168 ? -21.289 -4.031 -36.984 1.00 46.19 168 ILE A N 1
ATOM 1390 C CA . ILE A 1 168 ? -22.448 -4.836 -36.580 1.00 46.19 168 ILE A CA 1
ATOM 1391 C C . ILE A 1 168 ? -23.363 -5.018 -37.789 1.00 46.19 168 ILE A C 1
ATOM 1393 O O . ILE A 1 168 ? -24.467 -4.481 -37.829 1.00 46.19 168 ILE A O 1
ATOM 1397 N N . HIS A 1 169 ? -22.886 -5.749 -38.795 1.00 41.81 169 HIS A N 1
ATOM 1398 C CA . HIS A 1 169 ? -23.773 -6.568 -39.610 1.00 41.81 169 HIS A CA 1
ATOM 1399 C C . HIS A 1 169 ? -23.058 -7.795 -40.168 1.00 41.81 169 HIS A C 1
ATOM 1401 O O . HIS A 1 169 ? -21.853 -7.674 -40.486 1.00 41.81 169 HIS A O 1
#

Organism: NCBI:txid35841

Foldseek 3Di:
DVLVVLCVPLVVVLVCLLCVQVPPDLQAGLNDGDPPVCSPPVVSVVLSVVLSVQLNVLSVVLSVVLVVVVVVDDPVVSVVSSVVSSVVSVVSSVVSSVVSSVVVVVVCVVVVSVVVPPPPPPPPCVPVPPPPPVDCVVVVVVVVVVVVVVVVCVVCVVVDPPPPPPPPD

Nearest PDB structures (foldseek):
  6vm1-assembly1_a  TM=4.473E-01  e=9.109E-01  Spinacia oleracea
  8dbw-assembly1_a  TM=3.984E-01  e=2.603E+00  Escherichia coli

InterPro domains:
  IPR011699 Mycoplasma MFS transporter [PF07672] (49-156)

Solvent-accessible surface area (backbone atoms only — not comparable to full-atom values): 9984 Å² total; per-residue (Å²): 110,70,70,59,57,49,48,68,56,48,49,57,52,39,49,51,65,32,44,40,76,73,72,40,57,80,51,38,55,70,88,38,81,46,61,76,84,53,53,76,34,67,70,56,50,47,50,50,53,50,48,25,50,52,38,38,50,54,43,51,53,51,50,51,53,54,55,55,46,54,77,79,48,54,74,70,60,37,53,52,50,50,54,51,48,50,54,51,49,53,52,51,45,49,51,54,51,51,53,52,31,51,54,50,51,53,48,47,62,71,68,37,67,70,66,84,61,73,65,80,73,80,68,70,69,86,66,82,72,72,76,81,67,71,59,72,69,70,58,49,59,64,48,51,55,51,53,51,52,50,53,52,50,61,72,49,44,88,73,55,74,83,81,73,75,84,80,80,125